Protein AF-A0A316RUV9-F1 (afdb_monomer_lite)

Sequence (134 aa):
MSSCANPRPRAPKDRGKRTLQRLRRDAGYRCAKDFADELGIPNSTYSRYERAPENPDCRIPIQAAWAMADKLGVSIDLVVGRADIDELSKPSLDERVAALSVMDREVVMAFIGFVEQRAAKQAAALAATRKAAI

Radius of gyration: 23.18 Å; chains: 1; bounding box: 62×40×50 Å

Secondary structure (DSSP, 8-state):
----PPP---------S-HHHHHHHHTT--SHHHHHHHTTS-HHHHHHHTTS-SSTT----HHHHHHHHHHHTS-HHHHHTSS-HHHHTSPPHHHHHHTS-HHHHHHHHHHHHHHHHHHHHHHHHHHHHHHHT-

Structure (mmCIF, N/CA/C/O backbone):
data_AF-A0A316RUV9-F1
#
_entry.id   AF-A0A316RUV9-F1
#
loop_
_atom_site.group_PDB
_atom_site.id
_atom_site.type_symbol
_atom_site.label_atom_id
_atom_site.label_alt_id
_atom_site.label_comp_id
_atom_site.label_asym_id
_atom_site.label_entity_id
_atom_site.label_seq_id
_atom_site.pdbx_PDB_ins_code
_atom_site.Cartn_x
_atom_site.Cartn_y
_atom_site.Cartn_z
_atom_site.occupancy
_atom_site.B_iso_or_equiv
_atom_site.auth_seq_id
_atom_site.auth_comp_id
_atom_site.auth_asym_id
_atom_site.auth_atom_id
_atom_site.pdbx_PDB_model_num
ATOM 1 N N . MET A 1 1 ? 24.677 -8.014 -24.309 1.00 42.78 1 MET A N 1
ATOM 2 C CA . MET A 1 1 ? 23.951 -8.660 -23.192 1.00 42.78 1 MET A CA 1
ATOM 3 C C . MET A 1 1 ? 24.629 -8.266 -21.880 1.00 42.78 1 MET A C 1
ATOM 5 O O . MET A 1 1 ? 25.522 -8.971 -21.434 1.00 42.78 1 MET A O 1
ATOM 9 N N . SER A 1 2 ? 24.293 -7.111 -21.293 1.00 46.09 2 SER A N 1
ATOM 10 C CA . SER A 1 2 ? 24.864 -6.730 -19.988 1.00 46.09 2 SER A CA 1
ATOM 11 C C . SER A 1 2 ? 24.066 -7.394 -18.876 1.00 46.09 2 SER A C 1
ATOM 13 O O . SER A 1 2 ? 22.993 -6.929 -18.506 1.00 46.09 2 SER A O 1
ATOM 15 N N . SER A 1 3 ? 24.597 -8.518 -18.403 1.00 45.97 3 SER A N 1
ATOM 16 C CA . SER A 1 3 ? 24.114 -9.262 -17.245 1.00 45.97 3 SER A CA 1
ATOM 17 C C . SER A 1 3 ? 24.310 -8.433 -15.974 1.00 45.97 3 SER A C 1
ATOM 19 O O . SER A 1 3 ? 25.434 -8.052 -15.641 1.00 45.97 3 SER A O 1
ATOM 21 N N . CYS A 1 4 ? 23.225 -8.150 -15.253 1.00 46.19 4 CYS A N 1
ATOM 22 C CA . CYS A 1 4 ? 23.276 -7.633 -13.888 1.00 46.19 4 CYS A CA 1
ATOM 23 C C . CYS A 1 4 ? 23.760 -8.753 -12.952 1.00 46.19 4 CYS A C 1
ATOM 25 O O . CYS A 1 4 ? 22.967 -9.435 -12.305 1.00 46.19 4 CYS A O 1
ATOM 27 N N . ALA A 1 5 ? 25.075 -8.980 -12.923 1.00 51.56 5 ALA A N 1
ATOM 28 C CA . ALA A 1 5 ? 25.694 -9.957 -12.039 1.00 51.56 5 ALA A CA 1
ATOM 29 C C . ALA A 1 5 ? 25.461 -9.614 -10.551 1.00 51.56 5 ALA A C 1
ATOM 31 O O . ALA A 1 5 ? 25.374 -8.456 -10.144 1.00 51.56 5 ALA A O 1
ATOM 32 N N . ASN A 1 6 ? 25.341 -10.679 -9.760 1.00 58.78 6 ASN A N 1
ATOM 33 C CA . ASN A 1 6 ? 24.665 -10.780 -8.468 1.00 58.78 6 ASN A CA 1
ATOM 34 C C . ASN A 1 6 ? 25.595 -10.539 -7.258 1.00 58.78 6 ASN A C 1
ATOM 36 O O . ASN A 1 6 ? 26.492 -11.354 -7.032 1.00 58.78 6 ASN A O 1
ATOM 40 N N . PRO A 1 7 ? 25.338 -9.544 -6.385 1.00 53.09 7 PRO A N 1
ATOM 41 C CA . PRO A 1 7 ? 25.732 -9.625 -4.988 1.00 53.09 7 PRO A CA 1
ATOM 42 C C . PRO A 1 7 ? 24.524 -10.019 -4.117 1.00 53.09 7 PRO A C 1
ATOM 44 O O . PRO A 1 7 ? 23.414 -9.518 -4.286 1.00 53.09 7 PRO A O 1
ATOM 47 N N . ARG A 1 8 ? 24.775 -10.939 -3.177 1.00 49.16 8 ARG A N 1
ATOM 48 C CA . ARG A 1 8 ? 23.830 -11.548 -2.217 1.00 49.16 8 ARG A CA 1
ATOM 49 C C . ARG A 1 8 ? 22.880 -10.527 -1.559 1.00 49.16 8 ARG A C 1
ATOM 51 O O . ARG A 1 8 ? 23.297 -9.383 -1.353 1.00 49.16 8 ARG A O 1
ATOM 58 N N . PRO A 1 9 ? 21.655 -10.933 -1.160 1.00 46.84 9 PRO A N 1
ATOM 59 C CA . PRO A 1 9 ? 20.700 -10.035 -0.515 1.00 46.84 9 PRO A CA 1
ATOM 60 C C . PRO A 1 9 ? 21.316 -9.459 0.764 1.00 46.84 9 PRO A C 1
ATOM 62 O O . PRO A 1 9 ? 21.608 -10.180 1.717 1.00 46.84 9 PRO A O 1
ATOM 65 N N . ARG A 1 10 ? 21.577 -8.149 0.761 1.00 45.84 10 ARG A N 1
ATOM 66 C CA . ARG A 1 10 ? 22.004 -7.420 1.956 1.00 45.84 10 ARG A CA 1
ATOM 67 C C . ARG A 1 10 ? 20.754 -7.077 2.759 1.00 45.84 10 ARG A C 1
ATOM 69 O O . ARG A 1 10 ? 19.812 -6.521 2.199 1.00 45.84 10 ARG A O 1
ATOM 76 N N . ALA A 1 11 ? 20.769 -7.411 4.048 1.00 44.72 11 ALA A N 1
ATOM 77 C CA . ALA A 1 11 ? 19.722 -7.051 5.001 1.00 44.72 11 ALA A CA 1
ATOM 78 C C . ALA A 1 11 ? 19.394 -5.542 4.927 1.00 44.72 11 ALA A C 1
ATOM 80 O O . ALA A 1 11 ? 20.312 -4.739 4.708 1.00 44.72 11 ALA A O 1
ATOM 81 N N . PRO A 1 12 ? 18.120 -5.143 5.095 1.00 46.78 12 PRO A N 1
ATOM 82 C CA . PRO A 1 12 ? 17.700 -3.760 4.912 1.00 46.78 12 PRO A CA 1
ATOM 83 C C . PRO A 1 12 ? 18.274 -2.886 6.034 1.00 46.78 12 PRO A C 1
ATOM 85 O O . PRO A 1 12 ? 17.832 -2.942 7.176 1.00 46.78 12 PRO A O 1
ATOM 88 N N . LYS A 1 13 ? 19.291 -2.081 5.705 1.00 41.72 13 LYS A N 1
ATOM 89 C CA . LYS A 1 13 ? 19.810 -1.019 6.572 1.00 41.72 13 LYS A CA 1
ATOM 90 C C . LYS A 1 13 ? 19.221 0.323 6.131 1.00 41.72 13 LYS A C 1
ATOM 92 O O . LYS A 1 13 ? 19.737 0.952 5.219 1.00 41.72 13 LYS A O 1
ATOM 97 N N . ASP A 1 14 ? 18.141 0.689 6.812 1.00 45.38 14 ASP A N 1
ATOM 98 C CA . ASP A 1 14 ? 17.781 2.032 7.278 1.00 45.38 14 ASP A CA 1
ATOM 99 C C . ASP A 1 14 ? 17.509 3.227 6.335 1.00 45.38 14 ASP A C 1
ATOM 101 O O . ASP A 1 14 ? 18.356 3.682 5.573 1.00 45.38 14 ASP A O 1
ATOM 105 N N . ARG A 1 15 ? 16.341 3.832 6.620 1.00 45.66 15 ARG A N 1
ATOM 106 C CA . ARG A 1 15 ? 16.082 5.269 6.856 1.00 45.66 15 ARG A CA 1
ATOM 107 C C . ARG A 1 15 ? 16.377 6.264 5.719 1.00 45.66 15 ARG A C 1
ATOM 109 O O . ARG A 1 15 ? 17.376 6.973 5.735 1.00 45.66 15 ARG A O 1
ATOM 116 N N . GLY A 1 16 ? 15.392 6.433 4.825 1.00 44.56 16 GLY A N 1
ATOM 117 C CA . GLY A 1 16 ? 15.135 7.710 4.137 1.00 44.56 16 GLY A CA 1
ATOM 118 C C . GLY A 1 16 ? 14.882 7.656 2.620 1.00 44.56 16 GLY A C 1
ATOM 119 O O . GLY A 1 16 ? 15.823 7.550 1.839 1.00 44.56 16 GLY A O 1
ATOM 120 N N . LYS A 1 17 ? 13.619 7.909 2.230 1.00 50.69 17 LYS A N 1
ATOM 121 C CA . LYS A 1 17 ? 13.178 8.650 1.021 1.00 50.69 17 LYS A CA 1
ATOM 122 C C . LYS A 1 17 ? 13.084 7.983 -0.366 1.00 50.69 17 LYS A C 1
ATOM 124 O O . LYS A 1 17 ? 13.234 8.726 -1.335 1.00 50.69 17 LYS A O 1
ATOM 129 N N . ARG A 1 18 ? 12.854 6.666 -0.534 1.00 60.84 18 ARG A N 1
ATOM 130 C CA . ARG A 1 18 ? 12.433 6.128 -1.864 1.00 60.84 18 ARG A CA 1
ATOM 131 C C . ARG A 1 18 ? 11.458 4.954 -1.798 1.00 60.84 18 ARG A C 1
ATOM 133 O O . ARG A 1 18 ? 11.848 3.790 -1.887 1.00 60.84 18 ARG A O 1
ATOM 140 N N . THR A 1 19 ? 10.182 5.287 -1.741 1.00 74.62 19 THR A N 1
ATOM 141 C CA . THR A 1 19 ? 9.024 4.409 -1.647 1.00 74.62 19 THR A CA 1
ATOM 142 C C . THR A 1 19 ? 8.968 3.458 -2.822 1.00 74.62 19 THR A C 1
ATOM 144 O O . THR A 1 19 ? 9.013 2.247 -2.636 1.00 74.62 19 THR A O 1
ATOM 147 N N . LEU A 1 20 ? 9.062 3.985 -4.041 1.00 80.94 20 LEU A N 1
ATOM 148 C CA . LEU A 1 20 ? 9.077 3.173 -5.257 1.00 80.94 20 LEU A CA 1
ATOM 149 C C . LEU A 1 20 ? 10.243 2.183 -5.331 1.00 80.94 20 LEU A C 1
ATOM 151 O O . LEU A 1 20 ? 10.071 1.067 -5.815 1.00 80.94 20 LEU A O 1
ATOM 155 N N . GLN A 1 21 ? 11.421 2.554 -4.820 1.00 85.69 21 GLN A N 1
ATOM 156 C CA . GLN A 1 21 ? 12.572 1.652 -4.819 1.00 85.69 21 GLN A CA 1
ATOM 157 C C . GLN A 1 21 ? 12.389 0.499 -3.822 1.00 85.69 21 GLN A C 1
ATOM 159 O O . GLN A 1 21 ? 12.831 -0.616 -4.106 1.00 85.69 21 GLN A O 1
ATOM 164 N N . ARG A 1 22 ? 11.765 0.760 -2.664 1.00 82.38 22 ARG A N 1
ATOM 165 C CA . ARG A 1 22 ? 11.407 -0.278 -1.683 1.00 82.38 22 ARG A CA 1
ATOM 166 C C . ARG A 1 22 ? 10.339 -1.202 -2.266 1.00 82.38 22 ARG A C 1
ATOM 168 O O . ARG A 1 22 ? 10.617 -2.384 -2.418 1.00 82.38 22 ARG A O 1
ATOM 175 N N . LEU A 1 23 ? 9.232 -0.644 -2.756 1.00 85.00 23 LEU A N 1
ATOM 176 C CA . LEU A 1 23 ? 8.130 -1.405 -3.356 1.00 85.00 23 LEU A CA 1
ATOM 177 C C . LEU A 1 23 ? 8.589 -2.326 -4.485 1.00 85.00 23 LEU A C 1
ATOM 179 O O . LEU A 1 23 ? 8.235 -3.500 -4.525 1.00 85.00 23 LEU A O 1
ATOM 183 N N . ARG A 1 24 ? 9.442 -1.819 -5.380 1.00 88.88 24 ARG A N 1
ATOM 184 C CA . ARG A 1 24 ? 10.009 -2.628 -6.459 1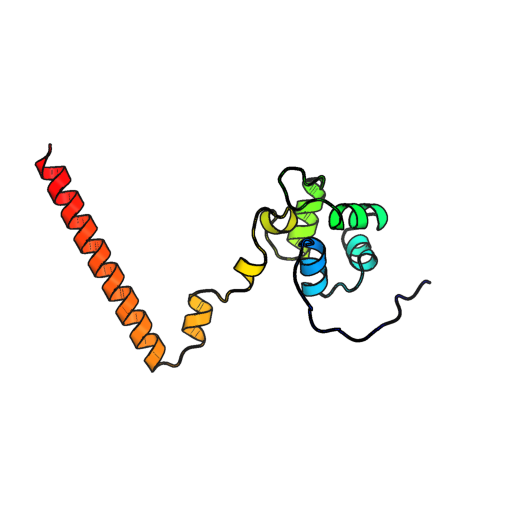.00 88.88 24 ARG A CA 1
ATOM 185 C C . ARG A 1 24 ? 10.805 -3.827 -5.925 1.00 88.88 24 ARG A C 1
ATOM 187 O O . ARG A 1 24 ? 10.716 -4.916 -6.486 1.00 88.88 24 ARG A O 1
ATOM 194 N N . ARG A 1 25 ? 11.614 -3.627 -4.878 1.00 86.00 25 ARG A N 1
ATOM 195 C CA . ARG A 1 25 ? 12.418 -4.701 -4.270 1.00 86.00 25 ARG A CA 1
ATOM 196 C C . ARG A 1 25 ? 11.543 -5.717 -3.545 1.00 86.00 25 ARG A C 1
ATOM 198 O O . ARG A 1 25 ? 11.826 -6.906 -3.660 1.00 86.00 25 ARG A O 1
ATOM 205 N N . ASP A 1 26 ? 10.502 -5.256 -2.861 1.00 83.00 26 ASP A N 1
ATOM 206 C CA . ASP A 1 26 ? 9.545 -6.110 -2.153 1.00 83.00 26 ASP A CA 1
ATOM 207 C C . ASP A 1 26 ? 8.744 -6.975 -3.140 1.00 83.00 26 ASP A C 1
ATOM 209 O O . ASP A 1 26 ? 8.525 -8.157 -2.894 1.00 83.00 26 ASP A O 1
ATOM 213 N N . ALA A 1 27 ? 8.441 -6.439 -4.326 1.00 83.31 27 ALA A N 1
ATOM 214 C CA . ALA A 1 27 ? 7.858 -7.183 -5.443 1.00 83.31 27 ALA A CA 1
ATOM 215 C C . ALA A 1 27 ? 8.852 -8.118 -6.177 1.00 83.31 27 ALA A C 1
ATOM 217 O O . ALA A 1 27 ? 8.500 -8.739 -7.177 1.00 83.31 27 ALA A O 1
ATOM 218 N N . GLY A 1 28 ? 10.105 -8.225 -5.717 1.00 84.94 28 GLY A N 1
ATOM 219 C CA . GLY A 1 28 ? 11.105 -9.160 -6.250 1.00 84.94 28 GLY A CA 1
ATOM 220 C C . GLY A 1 28 ? 11.960 -8.636 -7.411 1.00 84.94 28 GLY A C 1
ATOM 221 O O . GLY A 1 28 ? 12.894 -9.317 -7.846 1.00 84.94 28 GLY A O 1
ATOM 222 N N . TYR A 1 29 ? 11.732 -7.409 -7.886 1.00 86.31 29 TYR A N 1
ATOM 223 C CA . TYR A 1 29 ? 12.527 -6.820 -8.964 1.00 86.31 29 TYR A CA 1
ATOM 224 C C . TYR A 1 29 ? 13.821 -6.225 -8.410 1.00 86.31 29 TYR A C 1
ATOM 226 O O . TYR A 1 29 ? 13.831 -5.228 -7.681 1.00 86.31 29 TYR A O 1
ATOM 234 N N . ARG A 1 30 ? 14.963 -6.803 -8.789 1.00 78.94 30 ARG A N 1
ATOM 235 C CA . ARG A 1 30 ? 16.265 -6.406 -8.228 1.00 78.94 30 ARG A CA 1
ATOM 236 C C . ARG A 1 30 ? 16.835 -5.145 -8.861 1.00 78.94 30 ARG A C 1
ATOM 238 O O . ARG A 1 30 ? 17.429 -4.335 -8.142 1.00 78.94 30 ARG A O 1
ATOM 245 N N . CYS A 1 31 ? 16.595 -4.908 -10.149 1.00 85.12 31 CYS A N 1
ATOM 246 C CA . CYS A 1 31 ? 17.036 -3.687 -10.815 1.00 85.12 31 CYS A CA 1
ATOM 247 C C . CYS A 1 31 ? 15.882 -2.899 -11.454 1.00 85.12 31 CYS A C 1
ATOM 249 O O . CYS A 1 31 ? 14.828 -3.435 -11.780 1.00 85.12 31 CYS A O 1
ATOM 251 N N . ALA A 1 32 ? 16.103 -1.592 -11.614 1.00 86.56 32 ALA A N 1
ATOM 252 C CA . ALA A 1 32 ? 15.152 -0.672 -12.234 1.00 86.56 32 ALA A CA 1
ATOM 253 C C . ALA A 1 32 ? 14.890 -1.010 -13.712 1.00 86.56 32 ALA A C 1
ATOM 255 O O . ALA A 1 32 ? 13.830 -0.695 -14.235 1.00 86.56 32 ALA A O 1
ATOM 256 N N . LYS A 1 33 ? 15.853 -1.662 -14.379 1.00 88.31 33 LYS A N 1
ATOM 257 C CA . LYS A 1 33 ? 15.720 -2.101 -15.768 1.00 88.31 33 LYS A CA 1
ATOM 258 C C . LYS A 1 33 ? 14.643 -3.166 -15.916 1.00 88.31 33 LYS A C 1
ATOM 260 O O . LYS A 1 33 ? 13.746 -2.960 -16.716 1.00 88.31 33 LYS A O 1
ATOM 265 N N . ASP A 1 34 ? 14.710 -4.227 -15.118 1.00 89.44 34 ASP A N 1
ATOM 266 C CA . ASP A 1 34 ? 13.765 -5.345 -15.212 1.00 89.44 34 ASP A CA 1
ATOM 267 C C . ASP A 1 34 ? 12.325 -4.864 -15.006 1.00 89.44 34 ASP A C 1
ATOM 269 O O . ASP A 1 34 ? 11.422 -5.235 -15.744 1.00 89.44 34 ASP A O 1
ATOM 273 N N . PHE A 1 35 ? 12.121 -3.968 -14.038 1.00 91.44 35 PHE A N 1
ATOM 274 C CA . PHE A 1 35 ? 10.799 -3.411 -13.772 1.00 91.44 35 PHE A CA 1
ATOM 275 C C . PHE A 1 35 ? 10.333 -2.418 -14.849 1.00 91.44 35 PHE A C 1
ATOM 277 O O . PHE A 1 35 ? 9.153 -2.374 -15.176 1.00 91.44 35 PHE A O 1
ATOM 284 N N . ALA A 1 36 ? 11.242 -1.631 -15.432 1.00 91.94 36 ALA A N 1
ATOM 285 C CA . ALA A 1 36 ? 10.908 -0.747 -16.548 1.00 91.94 36 ALA A CA 1
ATOM 286 C C . ALA A 1 36 ? 10.529 -1.536 -17.812 1.00 91.94 36 ALA A C 1
ATOM 288 O O . ALA A 1 36 ? 9.572 -1.166 -18.491 1.00 91.94 36 ALA A O 1
ATOM 289 N N . ASP A 1 37 ? 11.252 -2.626 -18.086 1.00 91.62 37 ASP A N 1
ATOM 290 C CA . ASP A 1 37 ? 10.984 -3.534 -19.202 1.00 91.62 37 ASP A CA 1
ATOM 291 C C . ASP A 1 37 ? 9.590 -4.189 -19.031 1.00 91.62 37 ASP A C 1
ATOM 293 O O . ASP A 1 37 ? 8.818 -4.231 -19.987 1.00 91.62 37 ASP A O 1
ATOM 297 N N . GLU A 1 38 ? 9.213 -4.580 -17.806 1.00 90.12 38 GLU A N 1
ATOM 298 C CA . GLU A 1 38 ? 7.876 -5.116 -17.476 1.00 90.12 38 GLU A CA 1
ATOM 299 C C . GLU A 1 38 ? 6.745 -4.081 -17.624 1.00 90.12 38 GLU A C 1
ATOM 301 O O . GLU A 1 38 ? 5.631 -4.404 -18.036 1.00 90.12 38 GLU A O 1
ATOM 306 N N . LEU A 1 39 ? 7.022 -2.816 -17.300 1.00 89.19 39 LEU A N 1
ATOM 307 C CA . LEU A 1 39 ? 6.087 -1.705 -17.497 1.00 89.19 39 LEU A CA 1
ATOM 308 C C . LEU A 1 39 ? 6.025 -1.217 -18.952 1.00 89.19 39 LEU A C 1
ATOM 310 O O . LEU A 1 39 ? 5.192 -0.370 -19.272 1.00 89.19 39 LEU A O 1
ATOM 314 N N . GLY A 1 40 ? 6.921 -1.692 -19.823 1.00 91.00 40 GLY A N 1
ATOM 315 C CA . GLY A 1 40 ? 7.028 -1.233 -21.207 1.00 91.00 40 GLY A CA 1
ATOM 316 C C . GLY A 1 40 ? 7.508 0.217 -21.350 1.00 91.00 40 GLY A C 1
ATOM 317 O O . GLY A 1 40 ? 7.207 0.865 -22.352 1.00 91.00 40 GLY A O 1
ATOM 318 N N . ILE A 1 41 ? 8.242 0.751 -20.366 1.00 91.56 41 ILE A N 1
ATOM 319 C CA . ILE A 1 41 ? 8.766 2.126 -20.389 1.00 91.56 41 ILE A CA 1
ATOM 320 C C . ILE A 1 41 ? 10.298 2.147 -20.464 1.00 91.56 41 ILE A C 1
ATOM 322 O O . ILE A 1 41 ? 10.964 1.243 -19.963 1.00 91.56 41 ILE A O 1
ATOM 326 N N . PRO A 1 42 ? 10.912 3.205 -21.025 1.00 93.12 42 PRO A N 1
ATOM 327 C CA . PRO A 1 42 ? 12.364 3.325 -21.021 1.00 93.12 42 PRO A CA 1
ATOM 328 C C . PRO A 1 42 ? 12.940 3.327 -19.597 1.00 93.12 42 PRO A C 1
ATOM 330 O O . PRO A 1 42 ? 12.444 4.026 -18.710 1.00 93.12 42 PRO A O 1
ATOM 333 N N . ASN A 1 43 ? 14.058 2.624 -19.393 1.00 90.75 43 ASN A N 1
ATOM 334 C CA . ASN A 1 43 ? 14.760 2.589 -18.103 1.00 90.75 43 ASN A CA 1
ATOM 335 C C . ASN A 1 43 ? 15.069 3.997 -17.558 1.00 90.75 43 ASN A C 1
ATOM 337 O O . ASN A 1 43 ? 14.915 4.249 -16.363 1.00 90.75 43 ASN A O 1
ATOM 341 N N . SER A 1 44 ? 15.478 4.928 -18.425 1.00 89.00 44 SER A N 1
ATOM 342 C CA . SER A 1 44 ? 15.769 6.316 -18.048 1.00 89.00 44 SER A CA 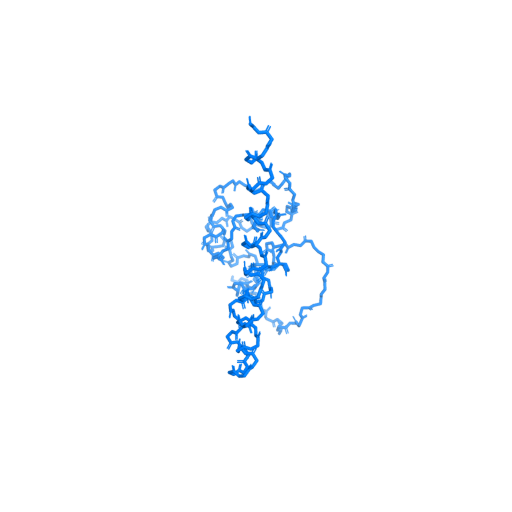1
ATOM 343 C C . SER A 1 44 ? 14.539 7.037 -17.487 1.00 89.00 44 SER A C 1
ATOM 345 O O . SER A 1 44 ? 14.661 7.801 -16.526 1.00 89.00 44 SER A O 1
ATOM 347 N N . THR A 1 45 ? 13.362 6.754 -18.050 1.00 90.88 45 THR A N 1
ATOM 348 C CA . THR A 1 45 ? 12.062 7.260 -17.601 1.00 90.88 45 THR A CA 1
ATOM 349 C C . THR A 1 45 ? 11.722 6.701 -16.226 1.00 90.88 45 THR A C 1
ATOM 351 O O . THR A 1 45 ? 11.473 7.472 -15.301 1.00 90.88 45 THR A O 1
ATOM 354 N N . TYR A 1 46 ? 11.819 5.383 -16.042 1.00 90.19 46 TYR A N 1
ATOM 355 C CA . TYR A 1 46 ? 11.554 4.768 -14.742 1.00 90.19 46 TYR A CA 1
ATOM 356 C C . TYR A 1 46 ? 12.542 5.231 -13.656 1.00 90.19 46 TYR A C 1
ATOM 358 O O . TYR A 1 46 ? 12.149 5.611 -12.556 1.00 90.19 46 TYR A O 1
ATOM 366 N N . SER A 1 47 ? 13.831 5.331 -13.990 1.00 88.56 47 SER A N 1
ATOM 367 C CA . SER A 1 47 ? 14.869 5.858 -13.091 1.00 88.56 47 SER A CA 1
ATOM 368 C C . SER A 1 47 ? 14.646 7.327 -12.712 1.00 88.56 47 SER A C 1
ATOM 370 O O . SER A 1 47 ? 15.197 7.819 -11.723 1.00 88.56 47 SER A O 1
ATOM 372 N N . ARG A 1 48 ? 13.886 8.081 -13.516 1.00 87.38 48 ARG A N 1
ATOM 373 C CA . ARG A 1 48 ? 13.434 9.433 -13.167 1.00 87.38 48 ARG A CA 1
ATOM 374 C C . ARG A 1 48 ? 12.308 9.381 -12.140 1.00 87.38 48 ARG A C 1
ATOM 376 O O . ARG A 1 48 ? 12.336 10.182 -11.214 1.00 87.38 48 ARG A O 1
ATOM 383 N N . TYR A 1 49 ? 11.376 8.441 -12.280 1.00 89.25 49 TYR A N 1
ATOM 384 C CA . TYR A 1 49 ? 10.281 8.231 -11.331 1.00 89.25 49 TYR A CA 1
ATOM 385 C C . TYR A 1 49 ? 10.790 7.769 -9.965 1.00 89.25 49 TYR A C 1
ATOM 387 O O . TYR A 1 49 ? 10.414 8.357 -8.962 1.00 89.25 49 TYR A O 1
ATOM 395 N N . GLU A 1 50 ? 11.751 6.840 -9.905 1.00 84.19 50 GLU A N 1
ATOM 396 C CA . GLU A 1 50 ? 12.395 6.455 -8.632 1.00 84.19 50 GLU A CA 1
ATOM 397 C C . GLU A 1 50 ? 13.132 7.619 -7.939 1.00 84.19 50 GLU A C 1
ATOM 399 O O . GLU A 1 50 ? 13.451 7.544 -6.753 1.00 84.19 50 GLU A O 1
ATOM 404 N N . ARG A 1 51 ? 13.477 8.678 -8.681 1.00 83.00 51 ARG A N 1
ATOM 405 C CA . ARG A 1 51 ? 14.115 9.897 -8.159 1.00 83.00 51 ARG A CA 1
ATOM 406 C C . ARG A 1 51 ? 13.119 11.018 -7.867 1.00 83.00 51 ARG A C 1
ATOM 408 O O . ARG A 1 51 ? 13.551 12.060 -7.376 1.00 83.00 51 ARG A O 1
ATOM 415 N N . ALA A 1 52 ? 11.846 10.844 -8.216 1.00 80.75 52 ALA A N 1
ATOM 416 C CA . ALA A 1 52 ? 10.824 11.849 -7.981 1.00 80.75 52 ALA A CA 1
ATOM 417 C C . ALA A 1 52 ? 10.586 12.021 -6.469 1.00 80.75 52 ALA A C 1
ATOM 419 O O . ALA A 1 52 ? 10.745 11.061 -5.712 1.00 80.75 52 ALA A O 1
ATOM 420 N N . PRO A 1 53 ? 10.247 13.238 -6.015 1.00 70.88 53 PRO A N 1
ATOM 421 C CA . PRO A 1 53 ? 9.909 13.470 -4.618 1.00 70.88 53 PRO A CA 1
ATOM 422 C C . PRO A 1 53 ? 8.596 12.763 -4.240 1.00 70.88 53 PRO A C 1
ATOM 424 O O . PRO A 1 53 ? 7.667 12.685 -5.041 1.00 70.88 53 PRO A O 1
ATOM 427 N N . GLU A 1 54 ? 8.532 12.273 -3.002 1.00 67.44 54 GLU A N 1
ATOM 428 C CA . GLU A 1 54 ? 7.370 11.623 -2.370 1.00 67.44 54 GLU A CA 1
ATOM 429 C C . GLU A 1 54 ? 6.406 12.683 -1.814 1.00 67.44 54 GLU A C 1
ATOM 431 O O . GLU A 1 54 ? 6.177 12.783 -0.612 1.00 67.44 54 GLU A O 1
ATOM 436 N N . ASN A 1 55 ? 5.958 13.602 -2.664 1.00 66.19 55 ASN A N 1
ATOM 437 C CA . ASN A 1 55 ? 5.130 14.733 -2.256 1.00 66.19 55 ASN A CA 1
ATOM 438 C C . ASN A 1 55 ? 4.132 15.096 -3.376 1.00 66.19 55 ASN A C 1
ATOM 440 O O . ASN A 1 55 ? 4.170 14.499 -4.452 1.00 66.19 55 ASN A O 1
ATOM 444 N N . PRO A 1 56 ? 3.228 16.073 -3.178 1.00 62.34 56 PRO A N 1
ATOM 445 C CA . PRO A 1 56 ? 2.298 16.504 -4.225 1.00 62.34 56 PRO A CA 1
ATOM 446 C C . PRO A 1 56 ? 2.972 16.979 -5.526 1.00 62.34 56 PRO A C 1
ATOM 448 O O . PRO A 1 56 ? 2.318 16.988 -6.565 1.00 62.34 56 PRO A O 1
ATOM 451 N N . ASP A 1 57 ? 4.269 17.309 -5.496 1.00 66.62 57 ASP A N 1
ATOM 452 C CA . ASP A 1 57 ? 5.075 17.662 -6.672 1.00 66.62 57 ASP A CA 1
ATOM 453 C C . ASP A 1 57 ? 5.661 16.433 -7.392 1.00 66.62 57 ASP A C 1
ATOM 455 O O . ASP A 1 57 ? 6.534 16.570 -8.259 1.00 66.62 57 ASP A O 1
ATOM 459 N N . CYS A 1 58 ? 5.214 15.224 -7.039 1.00 71.12 58 CYS A N 1
ATOM 460 C CA . CYS A 1 58 ? 5.605 13.984 -7.689 1.00 71.12 58 CYS A CA 1
ATOM 461 C C . CYS A 1 58 ? 5.268 14.051 -9.186 1.00 71.12 58 CYS A C 1
ATOM 463 O O . CYS A 1 58 ? 4.115 14.002 -9.607 1.00 71.12 58 CYS A O 1
ATOM 465 N N . ARG A 1 59 ? 6.304 14.165 -10.025 1.00 79.06 59 ARG A N 1
ATOM 466 C CA . ARG A 1 59 ? 6.172 14.331 -11.486 1.00 79.06 59 ARG A CA 1
ATOM 467 C C . ARG A 1 59 ? 5.985 13.003 -12.224 1.00 79.06 59 ARG A C 1
ATOM 469 O O . ARG A 1 59 ? 6.503 12.833 -13.331 1.00 79.06 59 ARG A O 1
ATOM 476 N N . ILE A 1 60 ? 5.303 12.048 -11.602 1.00 85.31 60 ILE A N 1
ATOM 477 C CA . ILE A 1 60 ? 4.952 10.773 -12.226 1.00 85.31 60 ILE A CA 1
ATOM 478 C C . ILE A 1 60 ? 3.617 10.969 -12.956 1.00 85.31 60 ILE A C 1
ATOM 480 O O . ILE A 1 60 ? 2.641 11.380 -12.329 1.00 85.31 60 ILE A O 1
ATOM 484 N N . PRO A 1 61 ? 3.539 10.698 -14.271 1.00 88.75 61 PRO A N 1
ATOM 485 C CA . PRO A 1 61 ? 2.270 10.730 -14.986 1.00 88.75 61 PRO A CA 1
ATOM 486 C C . PRO A 1 61 ? 1.260 9.767 -14.358 1.00 88.75 61 PRO A C 1
ATOM 488 O O . PRO A 1 61 ? 1.617 8.639 -14.020 1.00 88.75 61 PRO A O 1
ATOM 491 N N . ILE A 1 62 ? -0.009 10.174 -14.271 1.00 87.12 62 ILE A N 1
ATOM 492 C CA . ILE A 1 62 ? -1.068 9.370 -13.638 1.00 87.12 62 ILE A CA 1
ATOM 493 C C . ILE A 1 62 ? -1.172 7.955 -14.230 1.00 87.12 62 ILE A C 1
ATOM 495 O O . ILE A 1 62 ? -1.270 6.984 -13.491 1.00 87.12 62 ILE A O 1
ATOM 499 N N . GLN A 1 63 ? -1.031 7.827 -15.552 1.00 89.81 63 GLN A N 1
ATOM 500 C CA . GLN A 1 63 ? -1.049 6.538 -16.252 1.00 89.81 63 GLN A CA 1
ATOM 501 C C . GLN A 1 63 ? 0.097 5.616 -15.813 1.00 89.81 63 GLN A C 1
ATOM 503 O O . GLN A 1 63 ? -0.101 4.418 -15.636 1.00 89.81 63 GLN A O 1
ATOM 508 N N . ALA A 1 64 ? 1.292 6.174 -15.598 1.00 89.69 64 ALA A N 1
ATOM 509 C CA . ALA A 1 64 ? 2.430 5.409 -15.104 1.00 89.69 64 ALA A CA 1
ATOM 510 C C . ALA A 1 64 ? 2.228 5.008 -13.636 1.00 89.69 64 ALA A C 1
ATOM 512 O O . ALA A 1 64 ? 2.568 3.891 -13.260 1.00 89.69 64 ALA A O 1
ATOM 513 N N . ALA A 1 65 ? 1.651 5.894 -12.816 1.00 89.50 65 ALA A N 1
ATOM 514 C CA . ALA A 1 65 ? 1.324 5.588 -11.426 1.00 89.50 65 ALA A CA 1
ATOM 515 C C . ALA A 1 65 ? 0.323 4.427 -11.312 1.00 89.50 65 ALA A C 1
ATOM 517 O O . ALA A 1 65 ? 0.526 3.545 -10.483 1.00 89.50 65 ALA A O 1
ATOM 518 N N . TRP A 1 66 ? -0.700 4.391 -12.173 1.00 92.12 66 TRP A N 1
ATOM 519 C CA . TRP A 1 66 ? -1.672 3.293 -12.245 1.00 92.12 66 TRP A CA 1
ATOM 520 C C . TRP A 1 66 ? -1.008 1.973 -12.623 1.00 92.12 66 TRP A C 1
ATOM 522 O O . TRP A 1 66 ? -1.097 1.007 -11.875 1.00 92.12 66 TRP A O 1
ATOM 532 N N . ALA A 1 67 ? -0.245 1.960 -13.719 1.00 91.69 67 ALA A N 1
ATOM 533 C CA . ALA A 1 67 ? 0.446 0.753 -14.163 1.00 91.69 67 ALA A CA 1
ATOM 534 C C . ALA A 1 67 ? 1.416 0.208 -13.099 1.00 91.69 67 ALA A C 1
ATOM 536 O O . ALA A 1 67 ? 1.526 -1.002 -12.912 1.00 91.69 67 ALA A O 1
ATOM 537 N N . MET A 1 68 ? 2.106 1.095 -12.374 1.00 90.75 68 MET A N 1
ATOM 538 C CA . MET A 1 68 ? 2.968 0.706 -11.256 1.00 90.75 68 MET A CA 1
ATOM 539 C C . MET A 1 68 ? 2.172 0.131 -10.083 1.00 90.75 68 MET A C 1
ATOM 541 O O . MET A 1 68 ? 2.575 -0.892 -9.542 1.00 90.75 68 MET A O 1
ATOM 545 N N . ALA A 1 69 ? 1.063 0.765 -9.702 1.00 90.19 69 ALA A N 1
ATOM 546 C CA . ALA A 1 69 ? 0.194 0.302 -8.623 1.00 90.19 69 ALA A CA 1
ATOM 547 C C . ALA A 1 69 ? -0.362 -1.100 -8.911 1.00 90.19 69 ALA A C 1
ATOM 549 O O . ALA A 1 69 ? -0.197 -2.001 -8.088 1.00 90.19 69 ALA A O 1
ATOM 550 N N . ASP A 1 70 ? -0.897 -1.313 -10.116 1.00 90.06 70 ASP A N 1
ATOM 551 C CA . ASP A 1 70 ? -1.443 -2.601 -10.550 1.00 90.06 70 ASP A CA 1
ATOM 552 C C . ASP A 1 70 ? -0.373 -3.700 -10.561 1.00 90.06 70 ASP A C 1
ATOM 554 O O . ASP A 1 70 ? -0.611 -4.819 -10.109 1.00 90.06 70 ASP A O 1
ATOM 558 N N . LYS A 1 71 ? 0.839 -3.385 -11.040 1.00 89.56 71 LYS A N 1
ATOM 559 C CA . LYS A 1 71 ? 1.949 -4.349 -11.095 1.00 89.56 71 LYS A CA 1
ATOM 560 C C . LYS A 1 71 ? 2.537 -4.683 -9.730 1.00 89.56 71 LYS A C 1
ATOM 562 O O . LYS A 1 71 ? 3.032 -5.791 -9.543 1.00 89.56 71 LYS A O 1
ATOM 567 N N . LEU A 1 72 ? 2.530 -3.730 -8.805 1.00 86.75 72 LEU A N 1
ATOM 568 C CA . LEU A 1 72 ? 3.059 -3.911 -7.455 1.00 86.75 72 LEU A CA 1
ATOM 569 C C . LEU A 1 72 ? 1.993 -4.442 -6.484 1.00 86.75 72 LEU A C 1
ATOM 571 O O . LEU A 1 72 ? 2.350 -4.877 -5.394 1.00 86.75 72 LEU A O 1
ATOM 575 N N . GLY A 1 73 ? 0.711 -4.420 -6.865 1.00 84.38 73 GLY A N 1
ATOM 576 C CA . GLY A 1 73 ? -0.402 -4.817 -6.001 1.00 84.38 73 GLY A CA 1
ATOM 577 C C . GLY A 1 73 ? -0.621 -3.854 -4.832 1.00 84.38 73 GLY A C 1
ATOM 578 O O . GLY A 1 73 ? -1.036 -4.277 -3.757 1.00 84.38 73 GLY A O 1
ATOM 579 N N . VAL A 1 74 ? -0.302 -2.570 -5.016 1.00 86.06 74 VAL A N 1
ATOM 580 C CA . VAL A 1 74 ? -0.365 -1.543 -3.961 1.00 86.06 74 VAL A CA 1
ATOM 581 C C . VAL A 1 74 ? -1.222 -0.357 -4.387 1.00 86.06 74 VAL A C 1
ATOM 583 O O . VAL A 1 74 ? -1.526 -0.193 -5.564 1.00 86.06 74 VAL A O 1
ATOM 586 N N . SER A 1 75 ? -1.609 0.503 -3.442 1.00 86.38 75 SER A N 1
ATOM 587 C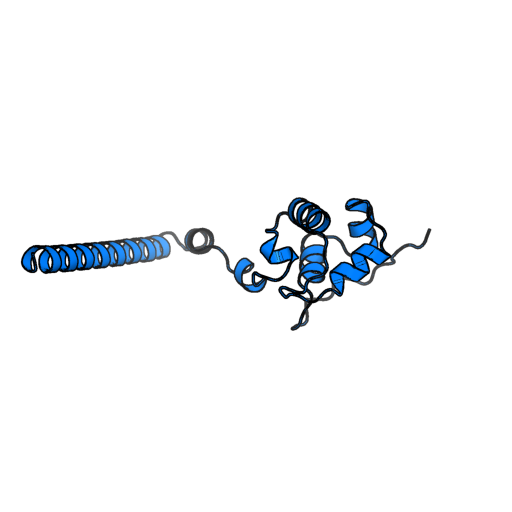 CA . SER A 1 75 ? -2.384 1.702 -3.765 1.00 86.38 75 SER A CA 1
ATOM 588 C C . SER A 1 75 ? -1.548 2.755 -4.505 1.00 86.38 75 SER A C 1
ATOM 590 O O . SER A 1 75 ? -0.343 2.908 -4.288 1.00 86.38 75 SER A O 1
ATOM 592 N N . ILE A 1 76 ? -2.209 3.549 -5.350 1.00 86.38 76 ILE A N 1
ATOM 593 C CA . ILE A 1 76 ? -1.601 4.719 -6.009 1.00 86.38 76 ILE A CA 1
ATOM 594 C C . ILE A 1 76 ? -1.046 5.711 -4.991 1.00 86.38 76 ILE A C 1
ATOM 596 O O . ILE A 1 76 ? 0.028 6.267 -5.210 1.00 86.38 76 ILE A O 1
ATOM 600 N N . ASP A 1 77 ? -1.746 5.919 -3.876 1.00 82.19 77 ASP A N 1
ATOM 601 C CA . ASP A 1 77 ? -1.287 6.827 -2.825 1.00 82.19 77 ASP A CA 1
ATOM 602 C C . ASP A 1 77 ? 0.077 6.406 -2.277 1.00 82.19 77 ASP A C 1
ATOM 604 O O . ASP A 1 77 ? 0.905 7.261 -1.976 1.00 82.19 77 ASP A O 1
ATOM 608 N N . LEU A 1 78 ? 0.364 5.104 -2.240 1.00 79.94 78 LEU A N 1
ATOM 609 C CA . LEU A 1 78 ? 1.677 4.598 -1.871 1.00 79.94 78 LEU A CA 1
ATOM 610 C C . LEU A 1 78 ? 2.721 4.862 -2.962 1.00 79.94 78 LEU A C 1
ATOM 612 O O . LEU A 1 78 ? 3.802 5.362 -2.672 1.00 79.94 78 LEU A O 1
ATOM 616 N N . VAL A 1 79 ? 2.392 4.596 -4.231 1.00 83.75 79 VAL A N 1
ATOM 617 C CA . VAL A 1 79 ? 3.282 4.854 -5.384 1.00 83.75 79 VAL A CA 1
ATOM 618 C C . VAL A 1 79 ? 3.705 6.323 -5.467 1.00 83.75 79 VAL A C 1
ATOM 620 O O . VAL A 1 79 ? 4.856 6.624 -5.783 1.00 83.75 79 VAL A O 1
ATOM 623 N N . VAL A 1 80 ? 2.778 7.237 -5.182 1.00 81.25 80 VAL A N 1
ATOM 624 C CA . VAL A 1 80 ? 2.988 8.691 -5.257 1.00 81.25 80 VAL A CA 1
ATOM 625 C C . VAL A 1 80 ? 3.591 9.248 -3.953 1.00 81.25 80 VAL A C 1
ATOM 627 O O . VAL A 1 80 ? 4.075 10.379 -3.934 1.00 81.25 80 VAL A O 1
ATOM 630 N N . GLY A 1 81 ? 3.625 8.455 -2.875 1.00 73.88 81 GLY A N 1
ATOM 631 C CA . GLY A 1 81 ? 4.194 8.844 -1.579 1.00 73.88 81 GLY A CA 1
ATOM 632 C C . GLY A 1 81 ? 3.259 9.684 -0.703 1.00 73.88 81 GLY A C 1
ATOM 633 O O . GLY A 1 81 ? 3.723 10.470 0.115 1.00 73.88 81 GLY A O 1
ATOM 634 N N . ARG A 1 82 ? 1.939 9.559 -0.887 1.00 70.38 82 ARG A N 1
ATOM 635 C CA . ARG A 1 82 ? 0.912 10.148 -0.008 1.00 70.38 82 ARG A CA 1
ATOM 636 C C . ARG A 1 82 ? 0.617 9.301 1.231 1.00 70.38 82 ARG A C 1
ATOM 638 O O . ARG A 1 82 ? 0.151 9.854 2.221 1.00 70.38 82 ARG A O 1
ATOM 645 N N . ALA A 1 83 ? 0.859 7.994 1.165 1.00 65.06 83 ALA A N 1
ATOM 646 C CA . ALA A 1 83 ? 0.712 7.061 2.281 1.00 65.06 83 ALA A CA 1
ATOM 647 C C . ALA A 1 83 ? 2.088 6.578 2.765 1.00 65.06 83 ALA A C 1
ATOM 649 O O . ALA A 1 83 ? 3.006 6.428 1.955 1.00 65.06 83 ALA A O 1
ATOM 650 N N . ASP A 1 84 ? 2.229 6.322 4.068 1.00 62.62 84 ASP A N 1
ATOM 651 C CA . ASP A 1 84 ? 3.469 5.791 4.637 1.00 62.62 84 ASP A CA 1
ATOM 652 C C . ASP A 1 84 ? 3.553 4.267 4.424 1.00 62.62 84 ASP A C 1
ATOM 654 O O . ASP A 1 84 ? 2.631 3.513 4.738 1.00 62.62 84 ASP A O 1
ATOM 658 N N . ILE A 1 85 ? 4.680 3.793 3.892 1.00 61.56 85 ILE A N 1
ATOM 659 C CA . ILE A 1 85 ? 4.941 2.362 3.663 1.00 61.56 85 ILE A CA 1
ATOM 660 C C . ILE A 1 85 ? 5.016 1.604 4.985 1.00 61.56 85 ILE A C 1
ATOM 662 O O . ILE A 1 85 ? 4.618 0.442 5.063 1.00 61.56 85 ILE A O 1
ATOM 666 N N . ASP A 1 86 ? 5.527 2.248 6.033 1.00 58.44 86 ASP A N 1
ATOM 667 C CA . ASP A 1 86 ? 5.716 1.589 7.319 1.00 58.44 86 ASP A CA 1
ATOM 668 C C . ASP A 1 86 ? 4.365 1.418 8.066 1.00 58.44 86 ASP A C 1
ATOM 670 O O . ASP A 1 86 ? 4.267 0.605 8.990 1.00 58.44 86 ASP A O 1
ATOM 674 N N . GLU A 1 87 ? 3.289 2.095 7.631 1.00 57.62 87 GLU A N 1
ATOM 675 C CA . GLU A 1 87 ? 1.915 1.826 8.089 1.00 57.62 87 GLU A CA 1
ATOM 676 C C . GLU A 1 87 ? 1.352 0.515 7.521 1.00 57.62 87 GLU A C 1
ATOM 678 O O . GLU A 1 87 ? 0.688 -0.218 8.253 1.00 57.62 87 GLU A O 1
ATOM 683 N N . LEU A 1 88 ? 1.681 0.168 6.271 1.00 55.34 88 LEU A N 1
ATOM 684 C CA . LEU A 1 88 ? 1.285 -1.099 5.632 1.00 55.34 88 LEU A CA 1
ATOM 685 C C . LEU A 1 88 ? 2.018 -2.319 6.202 1.00 55.34 88 LEU A C 1
ATOM 687 O O . LEU A 1 88 ? 1.520 -3.436 6.116 1.00 55.34 88 LEU A O 1
ATOM 691 N N . SER A 1 89 ? 3.200 -2.120 6.793 1.00 56.50 89 SER A N 1
ATOM 692 C CA . SER A 1 89 ? 3.989 -3.202 7.397 1.00 56.50 89 SER A CA 1
ATOM 693 C C . SER A 1 89 ? 3.435 -3.681 8.744 1.00 56.50 89 SER A C 1
ATOM 695 O O . SER A 1 89 ? 3.941 -4.667 9.291 1.00 56.50 89 SER A O 1
ATOM 697 N N . LYS A 1 90 ? 2.446 -2.996 9.327 1.00 62.94 90 LYS A N 1
ATOM 698 C CA . LYS A 1 90 ? 1.816 -3.459 10.564 1.00 62.94 90 LYS A CA 1
ATOM 699 C C . LYS A 1 90 ? 0.775 -4.514 10.192 1.00 62.94 90 LYS A C 1
ATOM 701 O O . LYS A 1 90 ? -0.129 -4.182 9.429 1.00 62.94 90 LYS A O 1
ATOM 706 N N . PRO A 1 91 ? 0.860 -5.747 10.732 1.00 68.31 91 PRO A N 1
ATOM 707 C CA . PRO A 1 91 ? -0.193 -6.726 10.514 1.00 68.31 91 PRO A CA 1
ATOM 708 C C . PRO A 1 91 ? -1.523 -6.113 10.947 1.00 68.31 91 PRO A C 1
ATOM 710 O O . PRO A 1 91 ? -1.599 -5.435 11.985 1.00 68.31 91 PRO A O 1
ATOM 713 N N . SER A 1 92 ? -2.549 -6.325 10.129 1.00 79.44 92 SER A N 1
ATOM 714 C CA . SER A 1 92 ? -3.911 -5.889 10.410 1.00 79.44 92 SER A CA 1
ATOM 715 C C . SER A 1 92 ? -4.343 -6.370 11.797 1.00 79.44 92 SER A C 1
ATOM 717 O O . SER A 1 92 ? -3.797 -7.331 12.349 1.00 79.44 92 SER A O 1
ATOM 719 N N . LEU A 1 93 ? -5.323 -5.692 12.400 1.00 80.31 93 LEU A N 1
ATOM 720 C CA . LEU A 1 93 ? -5.864 -6.143 13.682 1.00 80.31 93 LEU A CA 1
ATOM 721 C C . LEU A 1 93 ? -6.310 -7.612 13.598 1.00 80.31 93 LEU A C 1
ATOM 723 O O . LEU A 1 93 ? -6.005 -8.381 14.505 1.00 80.31 93 LEU A O 1
ATOM 727 N N . ASP A 1 94 ? -6.921 -8.005 12.481 1.00 80.81 94 ASP A N 1
ATOM 728 C CA . ASP A 1 94 ? -7.387 -9.369 12.234 1.00 80.81 94 ASP A CA 1
ATOM 729 C C . ASP A 1 94 ? -6.235 -10.377 12.184 1.00 80.81 94 ASP A C 1
ATOM 731 O O . ASP A 1 94 ? -6.288 -11.404 12.858 1.00 80.81 94 ASP A O 1
ATOM 735 N N . GLU A 1 95 ? -5.149 -10.073 11.467 1.00 84.88 95 GLU A N 1
ATOM 736 C CA . GLU A 1 95 ? -3.950 -10.925 11.431 1.00 84.88 95 GLU A CA 1
ATOM 737 C C . GLU A 1 95 ? -3.297 -11.041 12.810 1.00 84.88 95 GLU A C 1
ATOM 739 O O . GLU A 1 95 ? -2.872 -12.123 13.221 1.00 84.88 95 GLU A O 1
ATOM 744 N N . ARG A 1 96 ? -3.251 -9.937 13.563 1.00 86.12 96 ARG A N 1
ATOM 745 C CA . ARG A 1 96 ? -2.717 -9.923 14.930 1.00 86.12 96 ARG A CA 1
ATOM 746 C C . ARG A 1 96 ? -3.556 -10.789 15.858 1.00 86.12 96 ARG A C 1
ATOM 748 O O . ARG A 1 96 ? -2.984 -11.537 16.641 1.00 86.12 96 ARG A O 1
ATOM 755 N N . VAL A 1 97 ? -4.883 -10.715 15.761 1.00 89.12 97 VAL A N 1
ATOM 756 C CA . VAL A 1 97 ? -5.810 -11.546 16.543 1.00 89.12 97 VAL A CA 1
ATOM 757 C C . VAL A 1 97 ? -5.717 -13.013 16.117 1.00 89.12 97 VAL A C 1
ATOM 759 O O . VAL A 1 97 ? -5.686 -13.897 16.971 1.00 89.12 97 VAL A O 1
ATOM 762 N N . ALA A 1 98 ? -5.592 -13.299 14.821 1.00 87.81 98 ALA A N 1
ATOM 763 C CA . ALA A 1 98 ? -5.430 -14.656 14.303 1.00 87.81 98 ALA A CA 1
ATOM 764 C C . ALA A 1 98 ? -4.115 -15.320 14.749 1.00 87.81 98 ALA A C 1
ATOM 766 O O . ALA A 1 98 ? -4.063 -16.545 14.864 1.00 87.81 98 ALA A O 1
ATOM 767 N N . ALA A 1 99 ? -3.073 -14.536 15.035 1.00 92.06 99 ALA A N 1
ATOM 768 C CA . ALA A 1 99 ? -1.799 -15.031 15.554 1.00 92.06 99 ALA A CA 1
ATOM 769 C C . ALA A 1 99 ? -1.816 -15.341 17.067 1.00 92.06 99 ALA A C 1
ATOM 771 O O . ALA A 1 99 ? -0.897 -15.991 17.563 1.00 92.06 99 ALA A O 1
ATOM 772 N N . LEU A 1 100 ? -2.836 -14.898 17.810 1.00 92.75 100 LEU A N 1
ATOM 773 C CA . LEU A 1 100 ? -2.948 -15.137 19.253 1.00 92.75 100 LEU A CA 1
ATOM 774 C C . LEU A 1 100 ? -3.371 -16.576 19.579 1.00 92.75 100 LEU A C 1
ATOM 776 O O . LEU A 1 100 ? -3.986 -17.266 18.757 1.00 92.75 100 LEU A O 1
ATOM 780 N N . SER A 1 101 ? -3.102 -17.006 20.815 1.00 95.06 101 SER A N 1
ATOM 781 C CA . SER A 1 101 ? -3.667 -18.242 21.367 1.00 95.06 101 SER A CA 1
ATOM 782 C C . SER A 1 101 ? -5.196 -18.144 21.480 1.00 95.06 101 SER A C 1
ATOM 784 O O . SER A 1 101 ? -5.752 -17.047 21.501 1.00 95.06 101 SER A O 1
ATOM 786 N N . VAL A 1 102 ? -5.895 -19.280 21.570 1.00 92.44 102 VAL A N 1
ATOM 787 C CA . VAL A 1 102 ? -7.363 -19.291 21.743 1.00 92.44 102 VAL A CA 1
ATOM 788 C C . VAL A 1 102 ? -7.776 -18.498 22.989 1.00 92.44 102 VAL A C 1
ATOM 790 O O . VAL A 1 102 ? -8.689 -17.682 22.916 1.00 92.44 102 VAL A O 1
ATOM 793 N N . MET A 1 103 ? -7.037 -18.658 24.090 1.00 94.56 103 MET A N 1
ATOM 794 C CA . MET A 1 103 ? -7.298 -17.960 25.350 1.00 94.56 103 MET A CA 1
ATOM 795 C C . MET A 1 103 ? -7.080 -16.445 25.230 1.00 94.56 103 MET A C 1
ATOM 797 O O . MET A 1 103 ? -7.913 -15.659 25.671 1.00 94.56 103 MET A O 1
ATOM 801 N N . ASP A 1 104 ? -6.004 -16.010 24.573 1.00 94.12 104 ASP A N 1
ATOM 802 C CA . ASP A 1 104 ? -5.737 -14.577 24.396 1.00 94.12 104 ASP A CA 1
ATOM 803 C C . ASP A 1 104 ? -6.738 -13.919 23.433 1.00 94.12 104 ASP A C 1
ATOM 805 O O . ASP A 1 104 ? -7.103 -12.755 23.611 1.00 94.12 104 ASP A O 1
ATOM 809 N N . ARG A 1 105 ? -7.238 -14.659 22.432 1.00 94.56 105 ARG A N 1
ATOM 810 C CA . ARG A 1 105 ? -8.316 -14.174 21.553 1.00 94.56 105 ARG A CA 1
ATOM 811 C C . ARG A 1 105 ? -9.599 -13.916 22.328 1.00 94.56 105 ARG A C 1
ATOM 813 O O . ARG A 1 105 ? -10.235 -12.894 22.090 1.00 94.56 105 ARG A O 1
ATOM 820 N N . GLU A 1 106 ? -9.969 -14.797 23.254 1.00 95.12 106 GLU A N 1
ATOM 821 C CA . GLU A 1 106 ? -11.158 -14.606 24.094 1.00 95.12 106 GLU A CA 1
ATOM 822 C C . GLU A 1 106 ? -11.064 -13.319 24.918 1.00 95.12 106 GLU A C 1
ATOM 824 O O . GLU A 1 106 ? -12.029 -12.554 24.983 1.00 95.12 106 GLU A O 1
ATOM 829 N N . VAL A 1 107 ? -9.883 -13.020 25.468 1.00 96.06 107 VAL A N 1
ATOM 830 C CA . VAL A 1 107 ? -9.635 -11.770 26.200 1.00 96.06 107 VAL A CA 1
ATOM 831 C C . VAL A 1 107 ? -9.817 -10.550 25.293 1.00 96.06 107 VAL A C 1
ATOM 833 O O . VAL A 1 107 ? -10.477 -9.583 25.682 1.00 96.06 107 VAL A O 1
ATOM 836 N N . VAL A 1 108 ? -9.278 -10.589 24.071 1.00 96.06 108 VAL A N 1
ATOM 837 C C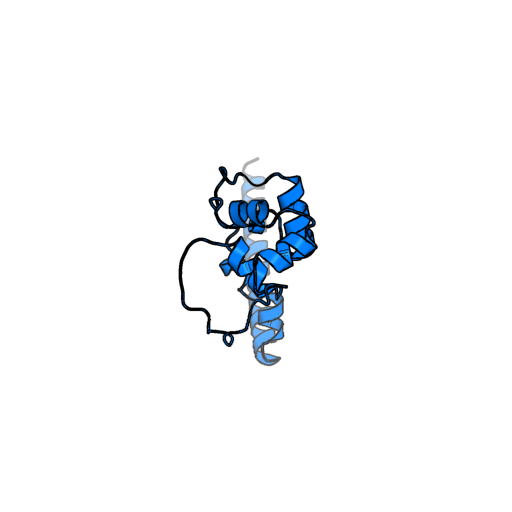A . VAL A 1 108 ? -9.434 -9.491 23.103 1.00 96.06 108 VAL A CA 1
ATOM 838 C C . VAL A 1 108 ? -10.900 -9.295 22.717 1.00 96.06 108 VAL A C 1
ATOM 840 O O . VAL A 1 108 ? -11.386 -8.164 22.735 1.00 96.06 108 VAL A O 1
ATOM 843 N N . MET A 1 109 ? -11.629 -10.373 22.423 1.00 94.88 109 MET A N 1
ATOM 844 C CA . MET A 1 109 ? -13.046 -10.294 22.055 1.00 94.88 109 MET A CA 1
ATOM 845 C C . MET A 1 109 ? -13.908 -9.761 23.204 1.00 94.88 109 MET A C 1
ATOM 847 O O . MET A 1 109 ? -14.795 -8.936 22.978 1.00 94.88 109 MET A O 1
ATOM 851 N N . ALA A 1 110 ? -13.613 -10.156 24.446 1.00 96.19 110 ALA A N 1
ATOM 852 C CA . ALA A 1 110 ? -14.282 -9.614 25.625 1.00 96.19 110 ALA A CA 1
ATOM 853 C C . A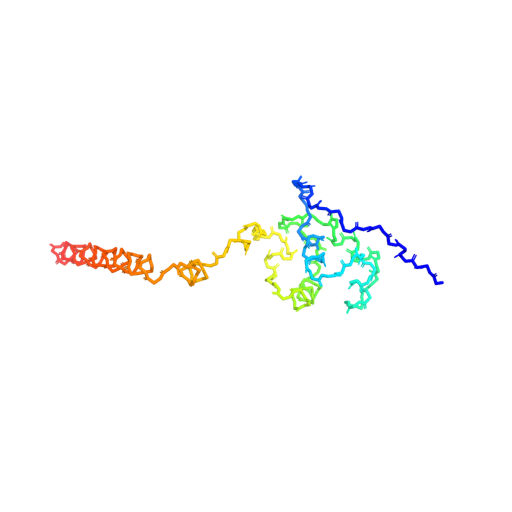LA A 1 110 ? -14.029 -8.105 25.786 1.00 96.19 110 ALA A C 1
ATOM 855 O O . ALA A 1 110 ? -14.953 -7.345 26.090 1.00 96.19 110 ALA A O 1
ATOM 856 N N . PHE A 1 111 ? -12.796 -7.649 25.541 1.00 96.50 111 PHE A N 1
ATOM 857 C CA . PHE A 1 111 ? -12.457 -6.228 25.585 1.00 96.50 111 PHE A CA 1
ATOM 858 C C . PHE A 1 111 ? -13.168 -5.422 24.490 1.00 96.50 111 PHE A C 1
ATOM 860 O O . PHE A 1 111 ? -13.715 -4.358 24.783 1.00 96.50 111 PHE A O 1
ATOM 867 N N . ILE A 1 112 ? -13.214 -5.932 23.254 1.00 95.94 112 ILE A N 1
ATOM 868 C CA . ILE A 1 112 ? -13.951 -5.293 22.152 1.00 95.94 112 ILE A CA 1
ATOM 869 C C . ILE A 1 112 ? -15.427 -5.138 22.533 1.00 95.94 112 ILE A C 1
ATOM 871 O O . ILE A 1 112 ? -15.948 -4.022 22.502 1.00 95.94 112 ILE A O 1
ATOM 875 N N . GLY A 1 113 ? -16.063 -6.211 23.013 1.00 96.06 113 GLY A N 1
ATOM 876 C CA . GLY A 1 113 ? -17.457 -6.161 23.460 1.00 96.06 113 GLY A CA 1
ATOM 877 C C . GLY A 1 113 ? -17.693 -5.151 24.591 1.00 96.06 113 GLY A C 1
ATOM 878 O O . GLY A 1 113 ? -18.700 -4.440 24.600 1.00 96.06 113 GLY A O 1
ATOM 879 N N . PHE A 1 114 ? -16.752 -5.013 25.529 1.00 96.69 114 PHE A N 1
ATOM 880 C CA . PHE A 1 114 ? -16.820 -3.979 26.567 1.00 96.69 114 PHE A CA 1
ATOM 881 C C . PHE A 1 114 ? -16.780 -2.556 25.984 1.00 96.69 114 PHE A C 1
ATOM 883 O O . PHE A 1 114 ? -17.574 -1.696 26.385 1.00 96.69 114 PHE A O 1
ATOM 890 N N . VAL A 1 115 ? -15.873 -2.294 25.038 1.00 97.00 115 VAL A N 1
ATOM 891 C CA . VAL A 1 115 ? -15.740 -0.981 24.388 1.00 97.00 115 VAL A CA 1
ATOM 892 C C . VAL A 1 115 ? -17.007 -0.628 23.609 1.00 97.00 115 VAL A C 1
ATOM 894 O O . VAL A 1 115 ? -17.498 0.496 23.729 1.00 97.00 115 VAL A O 1
ATOM 897 N N . GLU A 1 116 ? -17.586 -1.584 22.884 1.00 94.62 116 GLU A N 1
ATOM 898 C CA . GLU A 1 116 ? -18.840 -1.405 22.143 1.00 94.62 116 GLU A CA 1
ATOM 899 C C . GLU A 1 116 ? -20.008 -1.056 23.069 1.00 94.62 116 GLU A C 1
ATOM 901 O O . GLU A 1 116 ? -20.733 -0.087 22.831 1.00 94.62 116 GLU A O 1
ATOM 906 N N . GLN A 1 117 ? -20.157 -1.778 24.183 1.00 94.62 117 GLN A N 1
ATOM 907 C CA . GLN A 1 117 ? -21.194 -1.485 25.174 1.00 94.62 117 GLN A CA 1
ATOM 908 C C . GLN A 1 117 ? -21.025 -0.093 25.786 1.00 94.62 117 GLN A C 1
ATOM 910 O O . GLN A 1 117 ? -22.005 0.629 25.994 1.00 94.62 117 GLN A O 1
ATOM 915 N N . ARG A 1 118 ? -19.784 0.305 26.081 1.00 96.00 118 ARG A N 1
ATOM 916 C CA . ARG A 1 118 ? -19.483 1.646 26.589 1.00 96.00 118 ARG A CA 1
ATOM 917 C C . ARG A 1 118 ? -19.855 2.716 25.561 1.00 96.00 118 ARG A C 1
ATOM 919 O O . ARG A 1 118 ? -20.496 3.698 25.936 1.00 96.00 118 ARG A O 1
ATOM 926 N N . ALA A 1 119 ? -19.489 2.526 24.295 1.00 93.38 119 ALA A N 1
ATOM 927 C CA . ALA A 1 119 ? -19.818 3.452 23.214 1.00 93.38 119 ALA A CA 1
ATOM 928 C C . ALA A 1 119 ? -21.338 3.576 23.020 1.00 93.38 119 ALA A C 1
ATOM 930 O O . ALA A 1 119 ? -21.861 4.689 22.958 1.00 93.38 119 ALA A O 1
ATOM 931 N N . ALA A 1 120 ? -22.066 2.455 23.035 1.00 92.19 120 ALA A N 1
ATOM 932 C CA . ALA A 1 120 ? -23.524 2.436 22.935 1.00 92.19 120 ALA A CA 1
ATOM 933 C C . ALA A 1 120 ? -24.198 3.203 24.087 1.00 92.19 120 ALA A C 1
ATOM 935 O O . ALA A 1 120 ? -25.102 4.008 23.857 1.00 92.19 120 ALA A O 1
ATOM 936 N N . LYS A 1 121 ? -23.723 3.023 25.328 1.00 91.94 121 LYS A N 1
ATOM 937 C CA . LYS A 1 121 ? -24.225 3.770 26.495 1.00 91.94 121 LYS A CA 1
ATOM 938 C C . LYS A 1 121 ? -23.972 5.274 26.374 1.00 91.94 121 LYS A C 1
ATOM 940 O O . LYS A 1 121 ? -24.857 6.065 26.693 1.00 91.94 121 LYS A O 1
ATOM 945 N N . GLN A 1 122 ? -22.792 5.677 25.899 1.00 89.31 122 GLN A N 1
ATOM 946 C CA . GLN A 1 122 ? -22.477 7.091 25.671 1.00 89.31 122 GLN A CA 1
ATOM 947 C C . GLN A 1 122 ? -23.352 7.702 24.573 1.00 89.31 122 GLN A C 1
ATOM 949 O O . GLN A 1 122 ? -23.886 8.794 24.760 1.00 89.31 122 GLN A O 1
ATOM 954 N N . ALA A 1 123 ? -23.555 6.985 23.466 1.00 89.19 123 ALA A N 1
ATOM 955 C CA . ALA A 1 123 ? -24.435 7.419 22.387 1.00 89.19 123 ALA A CA 1
ATOM 956 C C . ALA A 1 123 ? -25.888 7.582 22.867 1.00 89.19 123 ALA A C 1
ATOM 958 O O . ALA A 1 123 ? -26.525 8.591 22.563 1.00 89.19 123 ALA A O 1
ATOM 959 N N . ALA A 1 124 ? -26.393 6.645 23.679 1.00 87.69 124 ALA A N 1
ATOM 960 C CA . ALA A 1 124 ? -27.727 6.731 24.272 1.00 87.69 124 ALA A CA 1
ATOM 961 C C . ALA A 1 124 ? -27.870 7.935 25.221 1.00 87.69 124 ALA A C 1
ATOM 963 O O . ALA A 1 124 ? -28.878 8.641 25.172 1.00 87.69 124 ALA A O 1
ATOM 964 N N . ALA A 1 125 ? -26.851 8.216 26.039 1.00 85.50 125 ALA A N 1
ATOM 965 C CA . ALA A 1 125 ? -26.840 9.380 26.923 1.00 85.50 125 ALA A CA 1
ATOM 966 C C . ALA A 1 125 ? -26.841 10.707 26.138 1.00 85.50 125 ALA A C 1
ATOM 968 O O . ALA A 1 125 ? -27.614 11.605 26.460 1.00 85.50 125 ALA A O 1
ATOM 969 N N . LEU A 1 126 ? -26.036 10.810 25.073 1.00 84.62 126 LEU A N 1
ATOM 970 C CA . LEU A 1 126 ? -26.000 11.970 24.167 1.00 84.62 126 LEU A CA 1
ATOM 971 C C . LEU A 1 126 ? -27.323 12.179 23.414 1.00 84.62 126 LEU A C 1
ATOM 973 O O . LEU A 1 126 ? -27.760 13.312 23.214 1.00 84.62 126 LEU A O 1
ATOM 977 N N . ALA A 1 127 ? -27.983 11.098 22.997 1.00 82.38 127 ALA A N 1
ATOM 978 C CA . ALA A 1 127 ? -29.296 11.179 22.364 1.00 82.38 127 ALA A CA 1
ATOM 979 C C . ALA A 1 127 ? -30.377 11.650 23.352 1.00 82.38 127 ALA A C 1
ATOM 981 O O . ALA A 1 127 ? -31.228 12.464 22.991 1.00 82.38 127 ALA A O 1
ATOM 982 N N . ALA A 1 128 ? -30.324 11.182 24.604 1.00 80.25 128 ALA A N 1
ATOM 983 C CA . ALA A 1 128 ? -31.252 11.591 25.654 1.00 80.25 128 ALA A CA 1
ATOM 984 C C . ALA A 1 128 ? -31.093 13.074 26.025 1.00 80.25 128 ALA A C 1
ATOM 986 O O . ALA A 1 128 ? -32.092 13.782 26.138 1.00 80.25 128 ALA A O 1
ATOM 987 N N . THR A 1 129 ? -29.858 13.573 26.141 1.00 80.19 129 THR A N 1
ATOM 988 C CA . THR A 1 129 ? -29.608 15.000 26.404 1.00 80.19 129 THR A CA 1
ATOM 989 C C . THR A 1 129 ? -30.032 15.882 25.233 1.00 80.19 129 THR A C 1
ATOM 991 O O . THR A 1 129 ? -30.648 16.921 25.450 1.00 80.19 129 THR A O 1
ATOM 994 N N . ARG A 1 130 ? -29.796 15.452 23.986 1.00 71.25 130 ARG A N 1
ATOM 995 C CA . ARG A 1 130 ? -30.252 16.180 22.791 1.00 71.25 130 ARG A CA 1
ATOM 996 C C . ARG A 1 130 ? -31.779 16.242 22.683 1.00 71.25 130 ARG A C 1
ATOM 998 O O . ARG A 1 130 ? -32.304 17.258 22.247 1.00 71.25 130 ARG A O 1
ATOM 1005 N N . LYS A 1 131 ? -32.489 15.185 23.089 1.00 68.25 131 LYS A N 1
ATOM 1006 C CA . LYS A 1 131 ? -33.961 15.141 23.093 1.00 68.25 131 LYS A CA 1
ATOM 1007 C C . LYS A 1 131 ? -34.586 16.014 24.189 1.00 68.25 131 LYS A C 1
ATOM 1009 O O . LYS A 1 131 ? -35.720 16.431 24.027 1.00 68.25 131 LYS A O 1
ATOM 1014 N N . ALA A 1 132 ? -33.864 16.288 25.276 1.00 64.06 132 ALA A N 1
ATOM 1015 C CA . ALA A 1 132 ? -34.315 17.165 26.361 1.00 64.06 132 ALA A CA 1
ATO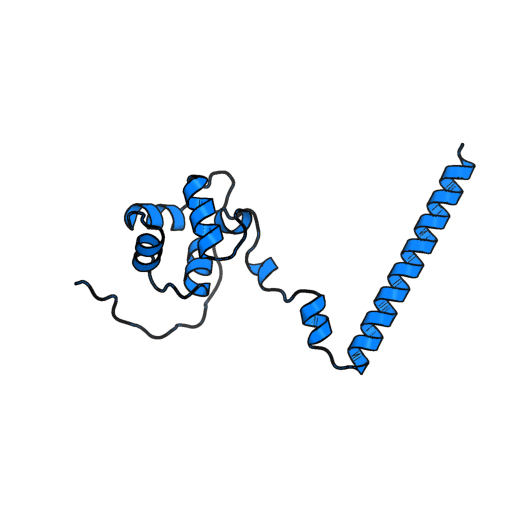M 1016 C C . ALA A 1 132 ? -34.075 18.666 26.092 1.00 64.06 132 ALA A C 1
ATOM 1018 O O . ALA A 1 132 ? -34.566 19.502 26.843 1.00 64.06 132 ALA A O 1
ATOM 1019 N N . ALA A 1 133 ? -33.301 19.004 25.055 1.00 56.84 133 ALA A N 1
ATOM 1020 C CA . ALA A 1 133 ? -32.976 20.378 24.665 1.00 56.84 133 ALA A CA 1
ATOM 1021 C C . ALA A 1 133 ? -33.835 20.915 23.498 1.00 56.84 133 ALA A C 1
ATOM 1023 O O . ALA A 1 133 ? -33.585 22.023 23.025 1.00 56.84 133 ALA A O 1
ATOM 1024 N N . ILE A 1 134 ? -34.801 20.121 23.020 1.00 52.22 134 ILE A N 1
ATOM 1025 C CA . ILE A 1 134 ? -35.802 20.462 21.993 1.00 52.22 134 ILE A CA 1
ATOM 1026 C C . ILE A 1 134 ? -37.160 20.513 22.685 1.00 52.22 134 ILE A C 1
ATOM 1028 O O . ILE A 1 134 ? -37.927 21.452 22.389 1.00 52.22 134 ILE A O 1
#

Foldseek 3Di:
DDDPDDDDDDDDDDDDFFLLVVLCVVLPNPDLCVVCVVLVHDSVLSVVQSVAGLDPRRPDPPVSLVSSCVSSVHDSNSSSNVDDPVVVVDPDPVVVLVPDDPVVNVVVVVVVVVVVVVVVVVVVVVVVVVVVVD

pLDDT: mean 79.01, std 15.93, range [41.72, 97.0]